Protein AF-A0A1F6A3L3-F1 (afdb_monomer_lite)

Structure (mmCIF, N/CA/C/O backbone):
data_AF-A0A1F6A3L3-F1
#
_entry.id   AF-A0A1F6A3L3-F1
#
loop_
_atom_site.group_PDB
_atom_site.id
_atom_site.type_symbol
_atom_site.label_atom_id
_atom_site.label_alt_id
_atom_site.label_comp_id
_atom_site.label_asym_id
_atom_site.label_entity_id
_atom_site.label_seq_id
_atom_site.pdbx_PDB_ins_code
_atom_site.Cartn_x
_atom_site.Cartn_y
_atom_site.Cartn_z
_atom_site.occupancy
_atom_site.B_iso_or_equiv
_atom_site.auth_seq_id
_atom_site.auth_comp_id
_atom_site.auth_asym_id
_atom_site.auth_atom_id
_atom_site.pdbx_PDB_model_num
ATOM 1 N N . MET A 1 1 ? -15.991 -22.471 6.578 1.00 34.75 1 MET A N 1
ATOM 2 C CA . MET A 1 1 ? -16.839 -21.578 7.394 1.00 34.75 1 MET A CA 1
ATOM 3 C C . MET A 1 1 ? -16.136 -20.238 7.424 1.00 34.75 1 MET A C 1
ATOM 5 O O . MET A 1 1 ? -15.139 -20.117 8.117 1.00 34.75 1 MET A O 1
ATOM 9 N N . ASN A 1 2 ? -16.568 -19.295 6.588 1.00 40.12 2 ASN A N 1
ATOM 10 C CA . ASN A 1 2 ? -15.984 -17.956 6.571 1.00 40.12 2 ASN A CA 1
ATOM 11 C C . ASN A 1 2 ? -16.610 -17.189 7.733 1.00 40.12 2 ASN A C 1
ATOM 13 O O . ASN A 1 2 ? -17.806 -16.910 7.703 1.00 40.12 2 ASN A O 1
ATOM 17 N N . SER A 1 3 ? -15.827 -16.947 8.781 1.00 45.00 3 SER A N 1
ATOM 18 C CA . SER A 1 3 ? -16.218 -16.078 9.887 1.00 45.00 3 SER A CA 1
ATOM 19 C C . SER A 1 3 ? -16.554 -14.695 9.335 1.00 45.00 3 SER A C 1
ATOM 21 O O . SER A 1 3 ? -15.746 -14.109 8.613 1.00 45.00 3 SER A O 1
ATOM 23 N N . GLU A 1 4 ? -17.746 -14.193 9.652 1.00 44.88 4 GLU A N 1
ATOM 24 C CA . GLU A 1 4 ? -18.140 -12.824 9.328 1.00 44.88 4 GLU A CA 1
ATOM 25 C C . GLU A 1 4 ? -17.115 -11.825 9.896 1.00 44.88 4 GLU A C 1
ATOM 27 O O . GLU A 1 4 ? -16.622 -12.026 11.012 1.00 44.88 4 GLU A O 1
ATOM 32 N N . PRO A 1 5 ? -16.769 -10.751 9.162 1.00 48.03 5 PRO A N 1
ATOM 33 C CA . PRO A 1 5 ? -15.871 -9.740 9.690 1.00 48.03 5 PRO A CA 1
ATOM 34 C C . PRO A 1 5 ? -16.518 -9.069 10.907 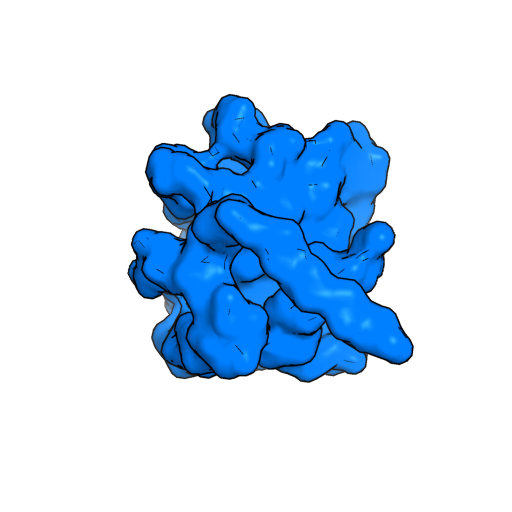1.00 48.03 5 PRO A C 1
ATOM 36 O O . PRO A 1 5 ? -17.643 -8.576 10.832 1.00 48.03 5 PRO A O 1
ATOM 39 N N . SER A 1 6 ? -15.793 -9.058 12.031 1.00 48.22 6 SER A N 1
ATOM 40 C CA . SER A 1 6 ? -16.199 -8.400 13.276 1.00 48.22 6 SER A CA 1
ATOM 41 C C . SER A 1 6 ? -16.677 -6.972 13.011 1.00 48.22 6 SER A C 1
ATOM 43 O O . SER A 1 6 ? -16.038 -6.250 12.247 1.00 48.22 6 SER A O 1
ATOM 45 N N . SER A 1 7 ? -17.749 -6.577 13.694 1.00 43.97 7 SER A N 1
ATOM 46 C CA . SER A 1 7 ? -18.585 -5.372 13.564 1.00 43.97 7 SER A CA 1
ATOM 47 C C . SER A 1 7 ? -17.908 -3.996 13.754 1.00 43.97 7 SER A C 1
ATOM 49 O O . SER A 1 7 ? -18.525 -3.068 14.276 1.00 43.97 7 SER A O 1
ATOM 51 N N . GLY A 1 8 ? -16.647 -3.833 13.360 1.00 57.84 8 GLY A N 1
ATOM 52 C CA . GLY A 1 8 ? -15.963 -2.549 13.242 1.00 57.84 8 GLY A CA 1
ATOM 53 C C . GLY A 1 8 ? -15.828 -2.165 11.771 1.00 57.84 8 GLY A C 1
ATOM 54 O O . GLY A 1 8 ? -15.545 -3.017 10.933 1.00 57.84 8 GLY A O 1
ATOM 55 N N . VAL A 1 9 ? -16.014 -0.885 11.453 1.00 63.53 9 VAL A N 1
ATOM 56 C CA . VAL A 1 9 ? -15.760 -0.346 10.111 1.00 63.53 9 VAL A CA 1
ATOM 57 C C . VAL A 1 9 ? -14.331 -0.705 9.680 1.00 63.53 9 VAL A C 1
ATOM 59 O O . VAL A 1 9 ? -13.354 -0.236 10.269 1.00 63.53 9 VAL A O 1
ATOM 62 N N . ASN A 1 10 ? -14.201 -1.557 8.660 1.00 85.94 10 ASN A N 1
ATOM 63 C CA . ASN A 1 10 ? -12.914 -1.977 8.101 1.00 85.94 10 ASN A CA 1
ATOM 64 C C . ASN A 1 10 ? -12.490 -1.013 6.988 1.00 85.94 10 ASN A C 1
ATOM 66 O O . ASN A 1 10 ? -12.427 -1.375 5.809 1.00 85.94 10 ASN A O 1
ATOM 70 N N . LEU A 1 11 ? -12.227 0.234 7.387 1.00 96.00 11 LEU A N 1
ATOM 71 C CA . LEU A 1 11 ? -11.821 1.302 6.483 1.00 96.00 11 LEU A CA 1
ATOM 72 C C . LEU A 1 11 ? -10.472 0.957 5.837 1.00 96.00 11 LEU A C 1
ATOM 74 O O . LEU A 1 11 ? -9.472 0.712 6.521 1.00 96.00 11 LEU A O 1
ATOM 78 N N . THR A 1 12 ? -10.461 0.904 4.513 1.00 98.06 12 THR A N 1
ATOM 79 C CA . THR A 1 12 ? -9.376 0.365 3.697 1.00 98.06 12 THR A CA 1
ATOM 80 C C . THR A 1 12 ? -8.904 1.423 2.720 1.00 98.06 12 THR A C 1
ATOM 82 O O . THR A 1 12 ? -9.658 1.881 1.863 1.00 98.06 12 THR A O 1
ATOM 85 N N . ALA A 1 13 ? -7.639 1.803 2.854 1.00 98.44 13 ALA A N 1
ATOM 86 C CA . ALA A 1 13 ? -6.972 2.675 1.911 1.00 98.44 13 ALA A CA 1
ATOM 87 C C . ALA A 1 13 ? -6.259 1.868 0.824 1.00 98.44 13 ALA A C 1
ATOM 89 O O . ALA A 1 13 ? -5.908 0.698 1.018 1.00 98.44 13 ALA A O 1
ATOM 90 N N . MET A 1 14 ? -6.018 2.505 -0.315 1.00 98.38 14 MET A N 1
ATOM 91 C CA . MET A 1 14 ? -5.382 1.869 -1.459 1.00 98.38 14 MET A CA 1
ATOM 92 C C . MET A 1 14 ? -4.411 2.785 -2.197 1.00 98.38 14 MET A C 1
ATOM 94 O O . MET A 1 14 ? -4.516 4.013 -2.147 1.00 98.38 14 MET A O 1
ATOM 98 N N . MET A 1 15 ? -3.456 2.155 -2.880 1.00 98.50 15 MET A N 1
ATOM 99 C CA . MET A 1 15 ? -2.541 2.786 -3.824 1.00 98.50 15 MET A CA 1
ATOM 100 C C . MET A 1 15 ? -2.374 1.883 -5.050 1.00 98.50 15 MET A C 1
ATOM 102 O O . MET A 1 15 ? -1.890 0.754 -4.935 1.00 98.50 15 MET A O 1
ATOM 106 N N . GLY A 1 16 ? -2.771 2.375 -6.221 1.00 96.94 16 GLY A N 1
ATOM 107 C CA . GLY A 1 16 ? -2.661 1.654 -7.488 1.00 96.94 16 GLY A CA 1
ATOM 108 C C . GLY A 1 16 ? -1.410 2.015 -8.291 1.00 96.94 16 GLY A C 1
ATOM 109 O O . GLY A 1 16 ? -1.148 3.186 -8.542 1.00 96.94 16 GLY A O 1
ATOM 110 N N . GLY A 1 17 ? -0.669 1.021 -8.776 1.00 94.81 17 GLY A N 1
ATOM 111 C CA . GLY A 1 17 ? 0.363 1.221 -9.800 1.00 94.81 17 GLY A CA 1
ATOM 112 C C . GLY A 1 17 ? -0.261 1.445 -11.182 1.00 94.81 17 GLY A C 1
ATOM 113 O O . GLY A 1 17 ? -0.307 0.509 -11.986 1.00 94.81 17 GLY A O 1
ATOM 114 N N . GLY A 1 18 ? -0.768 2.655 -11.435 1.00 95.06 18 GLY A N 1
ATOM 115 C CA . GLY A 1 18 ? -1.548 3.038 -12.619 1.00 95.06 18 GLY A CA 1
ATOM 116 C C . GLY A 1 18 ? -3.053 3.119 -12.376 1.00 95.06 18 GLY A C 1
ATOM 117 O O . GLY A 1 18 ? -3.629 2.286 -11.679 1.00 95.06 18 GLY A O 1
ATOM 118 N N . ALA A 1 19 ? -3.703 4.093 -13.022 1.00 94.69 19 ALA A N 1
ATOM 119 C CA . ALA A 1 19 ? -5.131 4.382 -12.862 1.00 94.69 19 ALA A CA 1
ATOM 120 C C . ALA A 1 19 ? -6.051 3.168 -13.096 1.00 94.69 19 ALA A C 1
ATOM 122 O O . ALA A 1 19 ? -6.980 2.936 -12.331 1.00 94.69 19 ALA A O 1
ATOM 123 N N . GLY A 1 20 ? -5.773 2.344 -14.113 1.00 95.75 20 GLY A N 1
ATOM 124 C CA . GLY A 1 20 ? -6.567 1.136 -14.367 1.00 95.75 20 GLY A CA 1
ATOM 125 C C . GLY A 1 20 ? -6.473 0.121 -13.224 1.00 95.75 20 GLY A C 1
ATOM 126 O O . GLY A 1 20 ? -7.487 -0.392 -12.764 1.00 95.75 20 GLY A O 1
ATOM 127 N N . ALA A 1 21 ? -5.262 -0.124 -12.712 1.00 95.56 21 ALA A N 1
ATOM 128 C CA . ALA A 1 21 ? -5.066 -0.992 -11.553 1.00 95.56 21 ALA A CA 1
ATOM 129 C C . ALA A 1 21 ? -5.736 -0.413 -10.301 1.00 95.56 21 ALA A C 1
ATOM 131 O O . ALA A 1 21 ? -6.340 -1.156 -9.534 1.00 95.56 21 ALA A O 1
ATOM 132 N N . ALA A 1 22 ? -5.667 0.908 -10.126 1.00 97.38 22 ALA A N 1
ATOM 133 C CA . ALA A 1 22 ? -6.313 1.597 -9.023 1.00 97.38 22 ALA A CA 1
ATOM 134 C C . ALA A 1 22 ? -7.836 1.375 -9.025 1.00 97.38 22 ALA A C 1
ATOM 136 O O . ALA A 1 22 ? -8.391 0.959 -8.012 1.00 97.38 22 ALA A O 1
ATOM 137 N N . LEU A 1 23 ? -8.498 1.557 -10.172 1.00 97.94 23 LEU A N 1
ATOM 138 C CA . LEU A 1 23 ? -9.940 1.317 -10.296 1.00 97.94 23 LEU A CA 1
ATOM 139 C C . LEU A 1 23 ? -10.322 -0.124 -9.929 1.00 97.94 23 LEU A C 1
ATOM 141 O O . LEU A 1 23 ? -11.191 -0.324 -9.087 1.00 97.94 23 LEU A O 1
ATOM 145 N N . PHE A 1 24 ? -9.612 -1.123 -10.457 1.00 97.75 24 PHE A N 1
ATOM 146 C CA . PHE A 1 24 ? -9.890 -2.525 -10.124 1.00 97.75 24 PHE A CA 1
ATOM 147 C C . PHE A 1 24 ? -9.647 -2.868 -8.648 1.00 97.75 24 PHE A C 1
ATOM 149 O O . PHE A 1 24 ? -10.303 -3.755 -8.107 1.00 97.75 24 PHE A O 1
ATOM 156 N N . LEU A 1 25 ? -8.708 -2.195 -7.978 1.00 98.06 25 LEU A N 1
ATOM 157 C CA . LEU A 1 25 ? -8.524 -2.354 -6.534 1.00 98.06 25 LEU A CA 1
ATOM 158 C C . LEU A 1 25 ? -9.683 -1.737 -5.750 1.00 98.06 25 LEU A C 1
ATOM 160 O O . LEU A 1 25 ? -10.113 -2.339 -4.769 1.00 98.06 25 LEU A O 1
ATOM 164 N N . CYS A 1 26 ? -10.200 -0.579 -6.170 1.00 98.12 26 CYS A N 1
ATOM 165 C CA . CYS A 1 26 ? -11.402 0.006 -5.575 1.00 98.12 26 CYS A CA 1
ATOM 166 C C . CYS A 1 26 ? -12.595 -0.948 -5.696 1.00 98.12 26 CYS A C 1
ATOM 168 O O . CYS A 1 26 ? -13.237 -1.228 -4.683 1.00 98.12 26 CYS A O 1
ATOM 170 N N . ASP A 1 27 ? -12.826 -1.508 -6.886 1.00 98.12 27 ASP A N 1
ATOM 171 C CA . ASP A 1 27 ? -13.879 -2.505 -7.111 1.00 98.12 27 ASP A CA 1
ATOM 172 C C . ASP A 1 27 ? -13.678 -3.722 -6.202 1.00 98.12 27 ASP A C 1
ATOM 174 O O . ASP A 1 27 ? -14.581 -4.100 -5.458 1.00 98.12 27 ASP A O 1
ATOM 178 N N . ALA A 1 28 ? -12.463 -4.277 -6.156 1.00 97.62 28 ALA A N 1
ATOM 179 C CA . ALA A 1 28 ? -12.158 -5.437 -5.324 1.00 97.62 28 ALA A CA 1
ATOM 180 C C . ALA A 1 28 ? -12.353 -5.168 -3.821 1.00 97.62 28 ALA A C 1
ATOM 182 O O . ALA A 1 28 ? -12.819 -6.046 -3.095 1.00 97.62 28 ALA A O 1
ATOM 183 N N . ILE A 1 29 ? -12.018 -3.974 -3.325 1.00 97.38 29 ILE A N 1
ATOM 184 C CA . ILE A 1 29 ? -12.258 -3.579 -1.927 1.00 97.38 29 ILE A CA 1
ATOM 185 C C . ILE A 1 29 ? -13.762 -3.599 -1.627 1.00 97.38 29 ILE A C 1
ATOM 187 O O . ILE A 1 29 ? -14.184 -4.224 -0.650 1.00 97.38 29 ILE A O 1
ATOM 191 N N . VAL A 1 30 ? -14.571 -2.990 -2.496 1.00 96.12 30 VAL A N 1
ATOM 192 C CA . VAL A 1 30 ? -16.033 -2.937 -2.343 1.00 96.12 30 VAL A CA 1
ATOM 193 C C . VAL A 1 30 ? -16.660 -4.331 -2.454 1.00 96.12 30 VAL A C 1
ATOM 195 O O . VAL A 1 30 ? -17.488 -4.702 -1.620 1.00 96.12 30 VAL A O 1
ATOM 198 N N . GLU A 1 31 ? -16.231 -5.149 -3.417 1.00 96.25 31 GLU A N 1
ATOM 199 C CA . GLU A 1 31 ? -16.695 -6.533 -3.605 1.00 96.25 31 GLU A CA 1
ATOM 200 C C . GLU A 1 31 ? -16.418 -7.421 -2.384 1.00 96.25 31 GLU A C 1
ATOM 202 O O . GLU A 1 31 ? -17.198 -8.325 -2.073 1.00 96.25 31 GLU A O 1
ATOM 207 N N . ASN A 1 32 ? -15.339 -7.142 -1.648 1.00 94.50 32 ASN A N 1
ATOM 208 C CA . ASN A 1 32 ? -15.003 -7.826 -0.398 1.00 94.50 32 ASN A CA 1
ATOM 209 C C . ASN A 1 32 ? -15.669 -7.190 0.838 1.00 94.50 32 ASN A C 1
ATOM 211 O O . ASN A 1 32 ? -15.322 -7.536 1.965 1.00 94.50 32 ASN A O 1
ATOM 215 N N . ARG A 1 33 ? -16.662 -6.306 0.656 1.00 93.88 33 ARG A N 1
ATOM 216 C CA . ARG A 1 33 ? -17.428 -5.649 1.736 1.00 93.88 33 ARG A CA 1
ATOM 217 C C . ARG A 1 33 ? -16.555 -4.829 2.694 1.00 93.88 33 ARG A C 1
ATOM 219 O O . ARG A 1 33 ? -16.858 -4.723 3.884 1.00 93.88 33 ARG A O 1
ATOM 226 N N . LEU A 1 34 ? -15.465 -4.265 2.182 1.00 94.50 34 LEU A N 1
ATOM 227 C CA . LEU A 1 34 ? -14.625 -3.306 2.893 1.00 94.50 34 LEU A CA 1
ATOM 228 C C . LEU A 1 34 ? -15.046 -1.880 2.518 1.00 94.50 34 LEU A C 1
ATOM 230 O O . LEU A 1 34 ? -15.549 -1.637 1.422 1.00 94.50 34 LEU A O 1
ATOM 234 N N . GLU A 1 35 ? -14.826 -0.927 3.421 1.00 96.38 35 GLU A N 1
ATOM 235 C CA . GLU A 1 35 ? -15.118 0.484 3.151 1.00 96.38 35 GLU A CA 1
ATOM 236 C C . GLU A 1 35 ? -13.898 1.152 2.513 1.00 96.38 35 GLU A C 1
ATOM 238 O O . GLU A 1 35 ? -12.793 1.063 3.050 1.00 96.38 35 GLU A O 1
ATOM 243 N N . LEU A 1 36 ? -14.078 1.806 1.365 1.00 97.56 36 LEU A N 1
ATOM 244 C CA . LEU A 1 36 ? -12.996 2.465 0.636 1.00 97.56 36 LEU A CA 1
ATOM 245 C C . LEU A 1 36 ? -12.703 3.851 1.230 1.00 97.56 36 LEU A C 1
ATOM 247 O O . LEU A 1 36 ? -13.576 4.712 1.263 1.00 97.56 36 LEU A O 1
ATOM 251 N N . ALA A 1 37 ? -11.459 4.082 1.648 1.00 98.00 37 ALA A N 1
ATOM 252 C CA . ALA A 1 37 ? -11.037 5.337 2.274 1.00 98.00 37 ALA A CA 1
ATOM 253 C C . ALA A 1 37 ? -10.578 6.406 1.271 1.00 98.00 37 ALA A C 1
ATOM 255 O O . ALA A 1 37 ? -10.620 7.599 1.568 1.00 98.00 37 ALA A O 1
ATOM 256 N N . ASN A 1 38 ? -10.070 5.985 0.110 1.00 98.25 38 ASN A N 1
ATOM 257 C CA . ASN A 1 38 ? -9.489 6.869 -0.894 1.00 98.25 38 ASN A CA 1
ATOM 258 C C . ASN A 1 38 ? -9.440 6.216 -2.282 1.00 98.25 38 ASN A C 1
ATOM 260 O O . ASN A 1 38 ? -9.580 5.006 -2.429 1.00 98.25 38 ASN A O 1
ATOM 264 N N . TYR A 1 39 ? -9.133 7.042 -3.280 1.00 98.19 39 TYR A N 1
ATOM 265 C CA . TYR A 1 39 ? -8.580 6.623 -4.562 1.00 98.19 39 TYR A CA 1
ATOM 266 C C . TYR A 1 39 ? -7.213 7.296 -4.714 1.00 98.19 39 TYR A C 1
ATOM 268 O O . TYR A 1 39 ? -7.127 8.524 -4.670 1.00 98.19 39 TYR A O 1
ATOM 276 N N . ALA A 1 40 ? -6.143 6.515 -4.846 1.00 97.69 40 ALA A N 1
ATOM 277 C CA . ALA A 1 40 ? -4.806 7.033 -5.115 1.00 97.69 40 ALA A CA 1
ATOM 278 C C . ALA A 1 40 ? -4.052 6.107 -6.064 1.00 97.69 40 ALA A C 1
ATOM 280 O O . ALA A 1 40 ? -4.130 4.882 -5.964 1.00 97.69 40 ALA A O 1
ATOM 281 N N . GLU A 1 41 ? -3.280 6.697 -6.967 1.00 97.00 41 GLU A N 1
ATOM 282 C CA . GLU A 1 41 ? -2.437 5.961 -7.896 1.00 97.00 41 GLU A CA 1
ATOM 283 C C . GLU A 1 41 ? -1.070 6.624 -8.039 1.00 97.00 41 GLU A C 1
ATOM 285 O O . GLU A 1 41 ? -0.891 7.797 -7.712 1.00 97.00 41 GLU A O 1
ATOM 290 N N . PHE A 1 42 ? -0.099 5.842 -8.488 1.00 95.94 42 PHE A N 1
ATOM 291 C CA . PHE A 1 42 ? 1.216 6.313 -8.884 1.00 95.94 42 PHE A CA 1
ATOM 292 C C . PHE A 1 42 ? 1.641 5.569 -10.152 1.00 95.94 42 PHE A C 1
ATOM 294 O O . PHE A 1 42 ? 1.642 4.336 -10.212 1.00 95.94 42 PHE A O 1
ATOM 301 N N . SER A 1 43 ? 2.001 6.313 -11.194 1.00 94.19 43 SER A N 1
ATOM 302 C CA . SER A 1 43 ? 2.393 5.756 -12.489 1.00 94.19 43 SER A CA 1
ATOM 303 C C . SER A 1 43 ? 3.307 6.702 -13.265 1.00 94.19 43 SER A C 1
ATOM 305 O O . SER A 1 43 ? 3.656 7.775 -12.782 1.00 94.19 43 SER A O 1
ATOM 307 N N . GLY A 1 44 ? 3.780 6.272 -14.441 1.00 94.31 44 GLY A N 1
ATOM 308 C CA . GLY A 1 44 ? 4.674 7.091 -15.268 1.00 94.31 44 GLY A CA 1
ATOM 309 C C . GLY A 1 44 ? 6.133 7.096 -14.808 1.00 94.31 44 GLY A C 1
ATOM 310 O O . GLY A 1 44 ? 6.844 8.052 -15.085 1.00 94.31 44 GLY A O 1
ATOM 311 N N . ASN A 1 45 ? 6.588 6.031 -14.136 1.00 95.38 45 ASN A N 1
ATOM 312 C CA . ASN A 1 45 ? 7.918 5.968 -13.523 1.00 95.38 45 ASN A CA 1
ATOM 313 C C . ASN A 1 45 ? 8.186 7.140 -12.555 1.00 95.38 45 ASN A C 1
ATOM 315 O O . ASN A 1 45 ? 9.123 7.912 -12.772 1.00 95.38 45 ASN A O 1
ATOM 319 N N . PRO A 1 46 ? 7.353 7.304 -11.508 1.00 96.06 46 PRO A N 1
ATOM 320 C CA . PRO A 1 46 ? 7.550 8.380 -10.553 1.00 96.06 46 PRO A CA 1
ATOM 321 C C . PRO A 1 46 ? 8.855 8.151 -9.779 1.00 96.06 46 PRO A C 1
ATOM 323 O O . PRO A 1 46 ? 9.227 6.996 -9.537 1.00 96.06 46 PRO A O 1
ATOM 326 N N . PRO A 1 47 ? 9.533 9.224 -9.346 1.00 97.00 47 PRO A N 1
ATOM 327 C CA . PRO A 1 47 ? 10.676 9.084 -8.462 1.00 97.00 47 PRO A CA 1
ATOM 328 C C . PRO A 1 47 ? 10.249 8.461 -7.125 1.00 97.00 47 PRO A C 1
ATOM 330 O O . PRO A 1 47 ? 9.120 8.631 -6.656 1.00 97.00 47 PRO A O 1
ATOM 333 N N . ASP A 1 48 ? 11.176 7.749 -6.501 1.00 96.06 48 ASP A N 1
ATOM 334 C CA . ASP A 1 48 ? 11.016 7.071 -5.212 1.00 96.06 48 ASP A CA 1
ATOM 335 C C . ASP A 1 48 ? 10.504 7.993 -4.095 1.00 96.06 48 ASP A C 1
ATOM 337 O O . ASP A 1 48 ? 9.575 7.616 -3.376 1.00 96.06 48 ASP A O 1
ATOM 341 N N . PHE A 1 49 ? 11.013 9.225 -3.991 1.00 97.50 49 PHE A N 1
ATOM 342 C CA . PHE A 1 49 ? 10.551 10.190 -2.984 1.00 97.50 49 PHE A CA 1
ATOM 343 C C . PHE A 1 49 ? 9.064 10.550 -3.136 1.00 97.50 49 PHE A C 1
ATOM 345 O O . PHE A 1 49 ? 8.385 10.799 -2.140 1.00 97.50 49 PHE A O 1
ATOM 352 N N . ALA A 1 50 ? 8.536 10.564 -4.365 1.00 98.38 50 ALA A N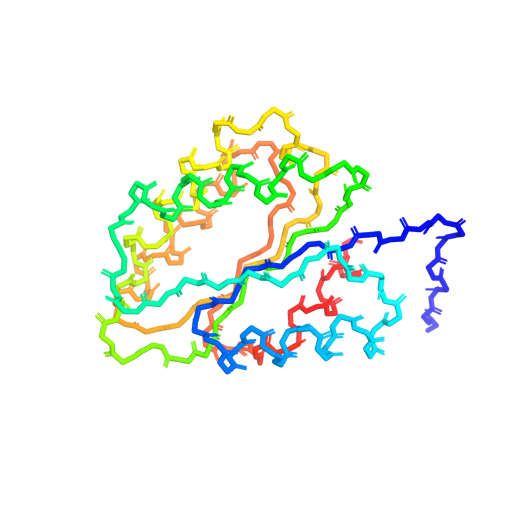 1
ATOM 353 C CA . ALA A 1 50 ? 7.124 10.855 -4.604 1.00 98.38 50 ALA A CA 1
ATOM 354 C C . ALA A 1 50 ? 6.244 9.684 -4.147 1.00 98.38 50 ALA A C 1
ATOM 356 O O . ALA A 1 50 ? 5.196 9.895 -3.537 1.00 98.38 50 ALA A O 1
ATOM 357 N N . VAL A 1 51 ? 6.700 8.446 -4.372 1.00 98.56 51 VAL A N 1
ATOM 358 C CA . VAL A 1 51 ? 6.036 7.239 -3.854 1.00 98.56 51 VAL A CA 1
ATOM 359 C C . VAL A 1 51 ? 6.088 7.204 -2.323 1.00 98.56 51 VAL A C 1
ATOM 361 O O . VAL A 1 51 ? 5.096 6.835 -1.689 1.00 98.56 51 VAL A O 1
ATOM 364 N N . ALA A 1 52 ? 7.199 7.632 -1.719 1.00 98.81 52 ALA A N 1
ATOM 365 C CA . ALA A 1 52 ? 7.341 7.727 -0.268 1.00 98.81 52 ALA A CA 1
ATOM 366 C C . ALA A 1 52 ? 6.369 8.735 0.350 1.00 98.81 52 ALA A C 1
ATOM 368 O O . ALA A 1 52 ? 5.654 8.394 1.296 1.00 98.81 52 ALA A O 1
ATOM 369 N N . GLU A 1 53 ? 6.283 9.946 -0.207 1.00 98.69 53 GLU A N 1
ATOM 370 C CA . GLU A 1 53 ? 5.351 10.958 0.294 1.00 98.69 53 GLU A CA 1
ATOM 371 C C . GLU A 1 53 ? 3.896 10.513 0.109 1.00 98.69 53 GLU A C 1
ATOM 373 O O . GLU A 1 53 ? 3.111 10.608 1.051 1.00 98.69 53 GLU A O 1
ATOM 378 N N . LEU A 1 54 ? 3.542 9.926 -1.041 1.00 98.69 54 LEU A N 1
ATOM 379 C CA . LEU A 1 54 ? 2.203 9.369 -1.246 1.00 98.69 54 LEU A CA 1
ATOM 380 C C . LEU A 1 54 ? 1.873 8.287 -0.208 1.00 98.69 54 LEU A C 1
ATOM 382 O O . LEU A 1 54 ? 0.815 8.338 0.418 1.00 98.69 54 LEU A O 1
ATOM 386 N N . THR A 1 55 ? 2.786 7.340 0.017 1.00 98.81 55 THR A N 1
ATOM 387 C CA . THR A 1 55 ? 2.605 6.265 1.007 1.00 98.81 55 THR A CA 1
ATOM 388 C C . THR A 1 55 ? 2.375 6.839 2.404 1.00 98.81 55 THR A C 1
ATOM 390 O O . THR A 1 55 ? 1.455 6.424 3.110 1.00 98.81 55 THR A O 1
ATOM 393 N N . LYS A 1 56 ? 3.166 7.840 2.798 1.00 98.69 56 LYS A N 1
ATOM 394 C CA . LYS A 1 56 ? 3.031 8.519 4.090 1.00 98.69 56 LYS A CA 1
ATOM 395 C C . LYS A 1 56 ? 1.674 9.217 4.236 1.00 98.69 56 LYS A C 1
ATOM 397 O O . LYS A 1 56 ? 1.047 9.072 5.286 1.00 98.69 56 LYS A O 1
ATOM 402 N N . GLN A 1 57 ? 1.213 9.931 3.205 1.00 98.69 57 GLN A N 1
ATOM 403 C CA . GLN A 1 57 ? -0.090 10.611 3.199 1.00 98.69 57 GLN A CA 1
ATOM 404 C C . GLN A 1 57 ? -1.250 9.615 3.298 1.00 98.69 57 GLN A C 1
ATOM 406 O O . GLN A 1 57 ? -2.158 9.801 4.106 1.00 98.69 57 GLN A O 1
ATOM 411 N N . VAL A 1 58 ? -1.192 8.514 2.545 1.00 98.69 58 VAL A N 1
ATOM 412 C CA . VAL A 1 58 ? -2.218 7.462 2.589 1.00 98.69 58 VAL A CA 1
ATOM 413 C C . VAL A 1 58 ? -2.263 6.793 3.965 1.00 98.69 58 VAL A C 1
ATOM 415 O O . VAL A 1 58 ? -3.341 6.613 4.526 1.00 98.69 58 VAL A O 1
ATOM 418 N N . CYS A 1 59 ? -1.113 6.495 4.574 1.00 98.50 59 CYS A N 1
ATOM 419 C CA . CYS A 1 59 ? -1.074 5.952 5.933 1.00 98.50 59 CYS A CA 1
ATOM 420 C C . CYS A 1 59 ? -1.647 6.915 6.992 1.00 98.50 59 CYS A C 1
ATOM 422 O O . CYS A 1 59 ? -2.076 6.467 8.058 1.00 98.50 59 CYS A O 1
ATOM 424 N N . ALA A 1 60 ? -1.639 8.226 6.735 1.00 98.00 60 ALA A N 1
ATOM 425 C CA . ALA A 1 60 ? -2.149 9.244 7.651 1.00 98.00 60 ALA A CA 1
ATOM 426 C C . ALA A 1 60 ? -3.678 9.416 7.600 1.00 98.00 60 ALA A C 1
ATOM 428 O O . ALA A 1 60 ? -4.220 10.142 8.438 1.00 98.00 60 ALA A O 1
ATOM 429 N N . ILE A 1 61 ? -4.381 8.752 6.670 1.00 98.06 61 ILE A N 1
ATOM 430 C CA . ILE A 1 61 ? -5.844 8.823 6.579 1.00 98.06 61 ILE A CA 1
ATOM 431 C C . ILE A 1 61 ? -6.458 8.357 7.917 1.00 98.06 61 ILE A C 1
ATOM 433 O O . ILE A 1 61 ? -6.190 7.240 8.370 1.00 98.06 61 ILE A O 1
ATOM 437 N N . PRO A 1 62 ? -7.278 9.186 8.588 1.00 96.06 62 PRO A N 1
ATOM 438 C CA . PRO A 1 62 ? -7.826 8.837 9.892 1.00 96.06 62 PRO A CA 1
ATOM 439 C C . PRO A 1 62 ? -8.685 7.570 9.853 1.00 96.06 62 PRO A C 1
ATOM 441 O O . PRO A 1 62 ? -9.554 7.411 9.004 1.00 96.06 62 PRO A O 1
ATOM 444 N N . GLY A 1 63 ? -8.469 6.676 10.819 1.00 94.62 63 GLY A N 1
ATOM 445 C CA . GLY A 1 63 ? -9.334 5.514 11.044 1.00 94.62 63 GLY A CA 1
ATOM 446 C C . GLY A 1 63 ? -9.062 4.295 10.161 1.00 94.62 63 GLY A C 1
ATOM 447 O O . GLY A 1 63 ? -9.621 3.236 10.456 1.00 94.62 63 GLY A O 1
ATOM 448 N N . ILE A 1 64 ? -8.183 4.390 9.154 1.00 97.31 64 ILE A N 1
ATOM 449 C CA . ILE A 1 64 ? -7.883 3.248 8.282 1.00 97.31 64 ILE A CA 1
ATOM 450 C C . ILE A 1 64 ? -7.296 2.078 9.080 1.00 97.31 64 ILE A C 1
ATOM 452 O O . ILE A 1 64 ? -6.530 2.248 10.035 1.00 97.31 64 ILE A O 1
ATOM 456 N N . LYS A 1 65 ? -7.687 0.869 8.687 1.00 96.69 65 LYS A N 1
ATOM 457 C CA . LYS A 1 65 ? -7.211 -0.402 9.246 1.00 96.69 65 LYS A CA 1
ATOM 458 C C . LYS A 1 65 ? -6.366 -1.178 8.256 1.00 96.69 65 LYS A C 1
ATOM 460 O O . LYS A 1 65 ? -5.477 -1.916 8.670 1.00 96.69 65 LYS A O 1
ATOM 465 N N . ASN A 1 66 ? -6.628 -0.992 6.967 1.00 98.00 66 ASN A N 1
ATOM 466 C CA . ASN A 1 66 ? -5.999 -1.752 5.902 1.00 98.00 66 ASN A CA 1
ATOM 467 C C . ASN A 1 66 ? -5.376 -0.807 4.872 1.00 98.00 66 ASN A C 1
ATOM 469 O O . ASN A 1 66 ? -5.935 0.252 4.583 1.00 98.00 66 ASN A O 1
ATOM 473 N N . LEU A 1 67 ? -4.246 -1.223 4.307 1.00 98.44 67 LEU A N 1
ATOM 474 C CA . LEU A 1 67 ? -3.602 -0.582 3.168 1.00 98.44 67 LEU A CA 1
ATOM 475 C C . LEU A 1 67 ? -3.332 -1.632 2.088 1.00 98.44 67 LEU A C 1
ATOM 477 O O . LEU A 1 67 ? -2.587 -2.588 2.312 1.00 98.44 67 LEU A O 1
ATOM 481 N N . VAL A 1 68 ? -3.935 -1.439 0.919 1.00 98.50 68 VAL A N 1
ATOM 482 C CA . VAL A 1 68 ? -3.758 -2.294 -0.258 1.00 98.50 68 VAL A CA 1
ATOM 483 C C . VAL A 1 68 ? -2.908 -1.558 -1.288 1.00 98.50 68 VAL A C 1
ATOM 485 O O . VAL A 1 68 ? -3.349 -0.570 -1.871 1.00 98.50 68 VAL A O 1
ATOM 488 N N . ILE A 1 69 ? -1.695 -2.041 -1.543 1.00 98.44 69 ILE A N 1
ATOM 489 C CA . ILE A 1 69 ? -0.821 -1.500 -2.590 1.00 98.44 69 ILE A CA 1
ATOM 490 C C . ILE A 1 69 ? -0.758 -2.524 -3.714 1.00 98.44 69 ILE A C 1
ATOM 492 O O . ILE A 1 69 ? -0.140 -3.575 -3.565 1.00 98.44 69 ILE A O 1
ATOM 496 N N . GLY A 1 70 ? -1.407 -2.250 -4.838 1.00 96.94 70 GLY A N 1
ATOM 497 C CA . GLY A 1 70 ? -1.503 -3.210 -5.934 1.00 96.94 70 GLY A CA 1
ATOM 498 C C . GLY A 1 70 ? -1.207 -2.576 -7.282 1.00 96.94 70 GLY A C 1
ATOM 499 O O . GLY A 1 70 ? -1.452 -1.396 -7.507 1.00 96.94 70 GLY A O 1
ATOM 500 N N . SER A 1 71 ? -0.698 -3.362 -8.219 1.00 94.12 71 SER A N 1
ATOM 501 C CA . SER A 1 71 ? -0.507 -2.921 -9.598 1.00 94.12 71 SER A CA 1
ATOM 502 C C . SER A 1 71 ? -0.864 -4.029 -10.574 1.00 94.12 71 SER A C 1
ATOM 504 O O . SER A 1 71 ? -0.796 -5.210 -10.228 1.00 94.12 71 SER A O 1
ATOM 506 N N . GLY A 1 72 ? -1.127 -3.655 -11.829 1.00 92.94 72 GLY A N 1
ATOM 507 C CA . GLY A 1 72 ? -0.980 -4.570 -12.960 1.00 92.94 72 GLY A CA 1
ATOM 508 C C . GLY A 1 72 ? 0.490 -4.972 -13.156 1.00 92.94 72 GLY A C 1
ATOM 509 O O . GLY A 1 72 ? 1.337 -4.764 -12.281 1.00 92.94 72 GLY A O 1
ATOM 510 N N . ILE A 1 73 ? 0.819 -5.545 -14.311 1.00 94.38 73 ILE A N 1
ATOM 511 C CA . ILE A 1 73 ? 2.221 -5.760 -14.693 1.00 94.38 73 ILE A CA 1
ATOM 512 C C . ILE A 1 73 ? 2.729 -4.466 -15.330 1.00 94.38 73 ILE A C 1
ATOM 514 O O . ILE A 1 73 ? 2.209 -4.045 -16.361 1.00 94.38 73 ILE A O 1
ATOM 518 N N . ALA A 1 74 ? 3.700 -3.802 -14.701 1.00 94.69 74 ALA A N 1
ATOM 519 C CA . ALA A 1 74 ? 4.237 -2.560 -15.247 1.00 94.69 74 ALA A CA 1
ATOM 520 C C . ALA A 1 74 ? 5.117 -2.829 -16.473 1.00 94.69 74 ALA A C 1
ATOM 522 O O . ALA A 1 74 ? 5.906 -3.770 -16.475 1.00 94.69 74 ALA A O 1
ATOM 523 N N . ASN A 1 75 ? 5.048 -1.940 -17.466 1.00 94.62 75 ASN A N 1
ATOM 524 C CA . ASN A 1 75 ? 5.868 -2.038 -18.678 1.00 94.62 75 ASN A CA 1
ATOM 525 C C . ASN A 1 75 ? 7.282 -1.467 -18.485 1.00 94.62 75 ASN A C 1
ATOM 527 O O . ASN A 1 75 ? 8.258 -2.063 -18.921 1.00 94.62 75 ASN A O 1
ATOM 531 N N . PHE A 1 76 ? 7.393 -0.303 -17.835 1.00 93.44 76 PHE A N 1
ATOM 532 C CA . PHE A 1 76 ? 8.650 0.458 -17.746 1.00 93.44 76 PHE A CA 1
ATOM 533 C C . PHE A 1 76 ? 8.943 1.028 -16.352 1.00 93.44 76 PHE A C 1
ATOM 535 O O . PHE A 1 76 ? 10.051 1.483 -16.097 1.00 93.44 76 PHE A O 1
ATOM 542 N N . THR A 1 77 ? 7.973 1.027 -15.432 1.00 94.19 77 THR A N 1
ATOM 543 C CA . THR A 1 77 ? 8.218 1.489 -14.057 1.00 94.19 77 THR A CA 1
ATOM 544 C C . THR A 1 77 ? 8.969 0.397 -13.280 1.00 94.19 77 THR A C 1
ATOM 546 O O . THR A 1 77 ? 8.443 -0.719 -13.180 1.00 94.19 77 THR A O 1
ATOM 549 N N . PRO A 1 78 ? 10.140 0.679 -12.685 1.00 95.00 78 PRO A N 1
ATOM 550 C CA . PRO A 1 78 ? 10.926 -0.294 -11.937 1.00 95.00 78 PRO A CA 1
ATOM 551 C C . PRO A 1 78 ? 10.271 -0.622 -10.591 1.00 95.00 78 PRO A C 1
ATOM 553 O O . PRO A 1 78 ? 9.875 0.267 -9.834 1.00 95.00 78 PRO A O 1
ATOM 556 N N . VAL A 1 79 ? 10.134 -1.914 -10.299 1.00 96.69 79 VAL A N 1
ATOM 557 C CA . VAL A 1 79 ? 9.545 -2.427 -9.053 1.00 96.69 79 VAL A CA 1
ATOM 558 C C . VAL A 1 79 ? 10.423 -2.032 -7.875 1.00 96.69 79 VAL A C 1
ATOM 560 O O . VAL A 1 79 ? 9.903 -1.523 -6.888 1.00 96.69 79 VAL A O 1
ATOM 563 N N . LEU A 1 80 ? 11.742 -2.189 -8.016 1.00 96.31 80 LEU A N 1
ATOM 564 C CA . LEU A 1 80 ? 12.723 -1.865 -6.984 1.00 96.31 80 LEU A CA 1
ATOM 565 C C . LEU A 1 80 ? 12.566 -0.430 -6.455 1.00 96.31 80 LEU A C 1
ATOM 567 O O . LEU A 1 80 ? 12.377 -0.241 -5.257 1.00 96.31 80 LEU A O 1
ATOM 571 N N . GLY A 1 81 ? 12.538 0.571 -7.343 1.00 95.50 81 GLY A N 1
ATOM 572 C CA . GLY A 1 81 ? 12.378 1.976 -6.9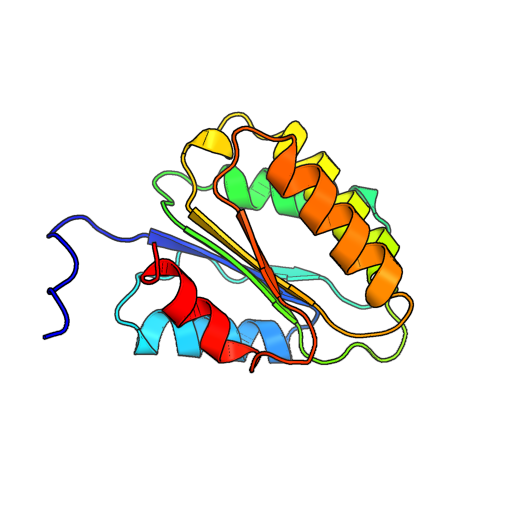46 1.00 95.50 81 GLY A CA 1
ATOM 573 C C . GLY A 1 81 ? 11.029 2.273 -6.280 1.00 95.50 81 GLY A C 1
ATOM 574 O O . GLY A 1 81 ? 10.961 3.034 -5.318 1.00 95.50 81 GLY A O 1
ATOM 575 N N . ASN A 1 82 ? 9.941 1.634 -6.729 1.00 96.44 82 ASN A N 1
ATOM 576 C CA . ASN A 1 82 ? 8.646 1.771 -6.056 1.00 96.44 82 ASN A CA 1
ATOM 577 C C . ASN A 1 82 ? 8.650 1.135 -4.665 1.00 96.44 82 ASN A C 1
ATOM 579 O O . ASN A 1 82 ? 8.121 1.737 -3.737 1.00 96.44 82 ASN A O 1
ATOM 583 N N . MET A 1 83 ? 9.233 -0.056 -4.510 1.00 98.06 83 MET A N 1
ATOM 584 C CA . MET A 1 83 ? 9.330 -0.717 -3.207 1.00 98.06 83 MET A CA 1
ATOM 585 C C . MET A 1 83 ? 10.188 0.101 -2.245 1.00 98.06 83 MET A C 1
ATOM 587 O O . MET A 1 83 ? 9.789 0.282 -1.100 1.00 98.06 83 MET A O 1
ATOM 591 N N . GLN A 1 84 ? 11.282 0.699 -2.721 1.00 98.31 84 GLN A N 1
ATOM 592 C CA . GLN A 1 84 ? 12.091 1.623 -1.929 1.00 98.31 84 GLN A CA 1
ATOM 593 C C . GLN A 1 84 ? 11.274 2.830 -1.446 1.00 98.31 84 GLN A C 1
ATOM 595 O O . GLN A 1 84 ? 11.255 3.121 -0.252 1.00 98.31 84 GLN A O 1
ATOM 600 N N . GLY A 1 85 ? 10.526 3.478 -2.344 1.00 98.62 85 GLY A N 1
ATOM 601 C CA . GLY A 1 85 ? 9.638 4.581 -1.976 1.00 98.62 85 GLY A CA 1
ATOM 602 C C . GLY A 1 85 ? 8.574 4.170 -0.953 1.00 98.62 85 GLY A C 1
ATOM 603 O O . GLY A 1 85 ? 8.403 4.840 0.063 1.00 98.62 85 GLY A O 1
ATOM 604 N N . VAL A 1 86 ? 7.902 3.033 -1.161 1.00 98.62 86 VAL A N 1
ATOM 605 C CA . VAL A 1 86 ? 6.915 2.500 -0.204 1.00 98.62 86 VAL A CA 1
ATOM 606 C C . VAL A 1 86 ? 7.552 2.258 1.165 1.00 98.62 86 VAL A C 1
ATOM 608 O O . VAL A 1 86 ? 6.999 2.692 2.173 1.00 98.62 86 VAL A O 1
ATOM 611 N N . ILE A 1 87 ? 8.724 1.622 1.222 1.00 98.75 87 ILE A N 1
ATOM 612 C CA . ILE A 1 87 ? 9.449 1.360 2.473 1.00 98.75 87 ILE A CA 1
ATOM 613 C C . ILE A 1 87 ? 9.733 2.662 3.227 1.00 98.75 87 ILE A C 1
ATOM 615 O O . ILE A 1 87 ? 9.431 2.753 4.4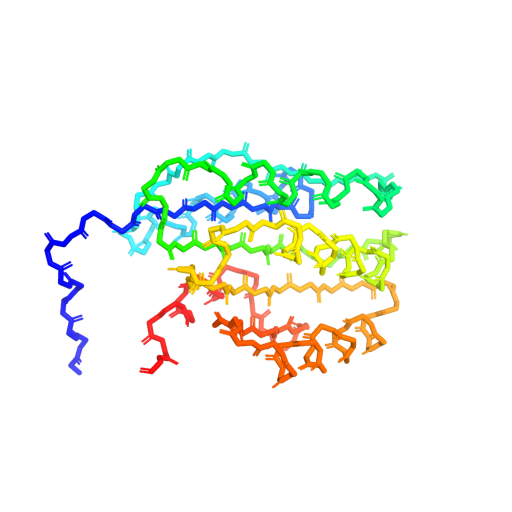19 1.00 98.75 87 ILE A O 1
ATOM 619 N N . GLU A 1 88 ? 10.267 3.681 2.554 1.00 98.75 88 GLU A N 1
ATOM 620 C CA . GLU A 1 88 ? 10.586 4.960 3.197 1.00 98.75 88 GLU A CA 1
ATOM 621 C C . GLU A 1 88 ? 9.327 5.688 3.687 1.00 98.75 88 GLU A C 1
ATOM 623 O O . GLU A 1 88 ? 9.302 6.211 4.805 1.00 98.75 88 GLU A O 1
ATOM 628 N N . GLY A 1 89 ? 8.234 5.638 2.924 1.00 98.75 89 GLY A N 1
ATOM 629 C CA . GLY A 1 89 ? 6.948 6.180 3.360 1.00 98.75 89 GLY A CA 1
ATOM 630 C C . GLY A 1 89 ? 6.347 5.442 4.562 1.00 98.75 89 GLY A C 1
ATOM 631 O O . GLY A 1 89 ? 5.787 6.077 5.460 1.00 98.75 89 GLY A O 1
ATOM 632 N N . LEU A 1 90 ? 6.496 4.114 4.627 1.00 98.69 90 LEU A N 1
ATOM 633 C CA . LEU A 1 90 ? 6.068 3.306 5.773 1.00 98.69 90 LEU A CA 1
ATOM 634 C C . LEU A 1 90 ? 6.906 3.601 7.022 1.00 98.69 90 LEU A C 1
ATOM 636 O O . LEU A 1 90 ? 6.334 3.789 8.095 1.00 98.69 90 LEU A O 1
ATOM 640 N N . LYS A 1 91 ? 8.236 3.696 6.892 1.00 98.38 91 LYS A N 1
ATOM 641 C CA . LYS A 1 91 ? 9.140 4.076 7.995 1.00 98.38 91 LYS A CA 1
ATOM 642 C C . LYS A 1 91 ? 8.814 5.465 8.546 1.00 98.38 91 LYS A C 1
ATOM 644 O O . LYS A 1 91 ? 8.842 5.666 9.758 1.00 98.38 91 LYS A O 1
ATOM 649 N N . ALA A 1 92 ? 8.480 6.412 7.670 1.00 98.25 92 ALA A N 1
ATOM 650 C CA . ALA A 1 92 ? 8.126 7.778 8.047 1.00 98.25 92 ALA A CA 1
ATOM 651 C C . ALA A 1 92 ? 6.704 7.916 8.625 1.00 98.25 92 ALA A C 1
ATOM 653 O O . ALA A 1 92 ? 6.337 8.997 9.096 1.00 98.25 92 ALA A O 1
ATOM 654 N N . SER A 1 93 ? 5.888 6.859 8.583 1.00 97.88 93 SER A N 1
ATOM 655 C CA . SER A 1 93 ? 4.499 6.910 9.023 1.00 97.88 93 SER A CA 1
ATOM 656 C C . SER A 1 93 ? 4.315 6.353 10.444 1.00 97.88 93 SER A C 1
ATOM 658 O O . SER A 1 93 ? 4.430 5.144 10.663 1.00 97.88 93 SER A O 1
ATOM 660 N N . PRO A 1 94 ? 3.925 7.185 11.430 1.00 95.38 94 PRO A N 1
ATOM 661 C CA . PRO A 1 94 ? 3.710 6.727 12.805 1.00 95.38 94 PRO A CA 1
ATOM 662 C C . PRO A 1 94 ? 2.490 5.801 12.951 1.00 95.38 94 PRO A C 1
ATOM 664 O O . PRO A 1 94 ? 2.344 5.108 13.960 1.00 95.38 94 PRO A O 1
ATOM 667 N N . THR A 1 95 ? 1.590 5.785 11.966 1.00 96.31 95 THR A N 1
ATOM 668 C CA . THR A 1 95 ? 0.366 4.976 11.971 1.00 96.31 95 THR A CA 1
ATOM 669 C C . THR A 1 95 ? 0.548 3.615 11.308 1.00 96.31 95 THR A C 1
ATOM 671 O O . THR A 1 95 ? -0.263 2.728 11.578 1.00 96.31 95 THR A O 1
ATOM 674 N N . ALA A 1 96 ? 1.618 3.399 10.531 1.00 97.06 96 ALA A N 1
ATOM 675 C CA . ALA A 1 96 ? 1.839 2.169 9.762 1.00 97.06 96 ALA A CA 1
ATOM 676 C C . ALA A 1 96 ? 1.780 0.892 10.619 1.00 97.06 96 ALA A C 1
ATOM 678 O O . ALA A 1 96 ? 1.200 -0.108 10.200 1.00 97.06 96 ALA A O 1
ATOM 679 N N . ARG A 1 97 ? 2.283 0.934 11.863 1.00 96.50 97 ARG A N 1
ATOM 680 C CA . ARG A 1 97 ? 2.242 -0.200 12.817 1.00 96.50 97 ARG A CA 1
ATOM 681 C C . ARG A 1 97 ? 0.828 -0.688 13.155 1.00 96.50 97 ARG A C 1
ATOM 683 O O . ARG A 1 97 ? 0.659 -1.805 13.637 1.00 96.50 97 ARG A O 1
ATOM 690 N N . LYS A 1 98 ? -0.195 0.141 12.933 1.00 94.75 98 LYS A N 1
ATOM 691 C CA . LYS A 1 98 ? -1.604 -0.189 13.202 1.00 94.75 98 LYS A CA 1
ATOM 692 C C . LYS A 1 98 ? -2.304 -0.818 11.994 1.00 94.75 98 LYS A C 1
ATOM 694 O O . LYS A 1 98 ? -3.438 -1.268 12.146 1.00 94.75 98 LYS A O 1
ATOM 699 N N . LEU A 1 99 ? -1.658 -0.830 10.828 1.00 96.81 99 LEU A N 1
ATOM 700 C CA . LEU A 1 99 ? -2.268 -1.223 9.563 1.00 96.81 99 LEU A CA 1
ATOM 701 C C . LEU A 1 99 ? -2.025 -2.698 9.241 1.00 96.81 99 LEU A C 1
ATOM 703 O O . LEU A 1 99 ? -0.967 -3.261 9.529 1.00 96.81 99 LEU A O 1
ATOM 707 N N . ASN A 1 100 ? -3.000 -3.307 8.576 1.00 97.38 100 ASN A N 1
ATOM 708 C CA . ASN A 1 100 ? -2.816 -4.531 7.814 1.00 97.38 100 ASN A CA 1
ATOM 709 C C . ASN A 1 100 ? -2.438 -4.149 6.382 1.00 97.38 100 ASN A C 1
ATOM 711 O O . ASN A 1 100 ? -3.247 -3.565 5.664 1.00 97.38 100 ASN A O 1
ATOM 715 N N . ILE A 1 101 ? -1.208 -4.456 5.978 1.00 98.25 101 ILE A N 1
ATOM 716 C CA . ILE A 1 101 ? -0.675 -4.054 4.677 1.00 98.25 101 ILE A CA 1
ATOM 717 C C . ILE A 1 101 ? -0.580 -5.287 3.780 1.00 98.25 101 ILE A C 1
ATOM 719 O O . ILE A 1 101 ? -0.039 -6.320 4.185 1.00 98.25 101 ILE A O 1
ATOM 723 N N . VAL A 1 102 ? -1.108 -5.182 2.566 1.00 98.25 102 VAL A N 1
ATOM 724 C CA . VAL A 1 102 ? -0.939 -6.185 1.508 1.00 98.25 102 VAL A CA 1
ATOM 725 C C . VAL A 1 102 ? -0.391 -5.497 0.269 1.00 98.25 102 VAL A C 1
ATOM 727 O O . VAL A 1 102 ? -0.886 -4.445 -0.140 1.00 98.25 102 VAL A O 1
ATOM 730 N N . ILE A 1 103 ? 0.663 -6.072 -0.301 1.00 98.31 103 ILE A N 1
ATOM 731 C CA . ILE A 1 103 ? 1.381 -5.500 -1.435 1.00 98.31 103 ILE A CA 1
ATOM 732 C C . ILE A 1 103 ? 1.445 -6.527 -2.552 1.00 98.31 103 ILE A C 1
ATOM 734 O O . ILE A 1 103 ? 1.846 -7.666 -2.322 1.00 98.31 103 ILE A O 1
ATOM 738 N N . ARG A 1 104 ? 1.105 -6.107 -3.769 1.00 97.56 104 ARG A N 1
ATOM 739 C CA . ARG A 1 104 ? 1.331 -6.877 -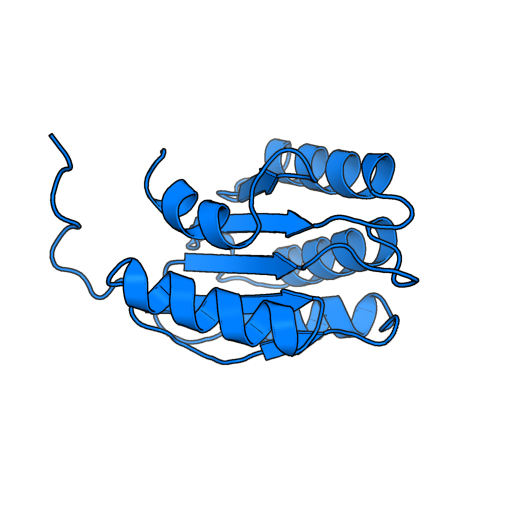4.990 1.00 97.56 104 ARG A CA 1
ATOM 740 C C . ARG A 1 104 ? 1.902 -6.003 -6.078 1.00 97.56 104 ARG A C 1
ATOM 742 O O . ARG A 1 104 ? 1.262 -5.038 -6.495 1.00 97.56 104 ARG A O 1
ATOM 749 N N . ARG A 1 105 ? 3.069 -6.376 -6.597 1.00 96.12 105 ARG A N 1
ATOM 750 C CA . ARG A 1 105 ? 3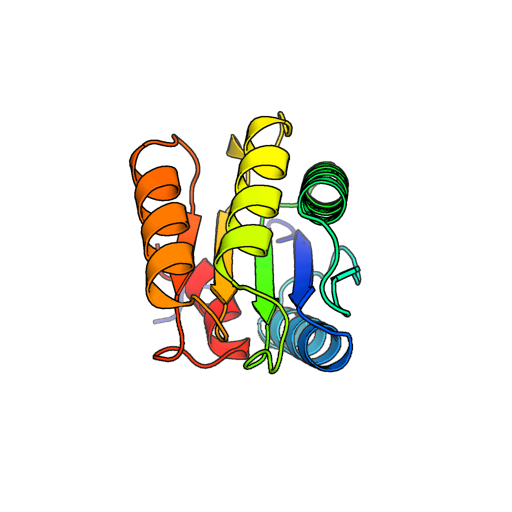.728 -5.605 -7.653 1.00 96.12 105 ARG A CA 1
ATOM 751 C C . ARG A 1 105 ? 4.462 -6.520 -8.631 1.00 96.12 105 ARG A C 1
ATOM 753 O O . ARG A 1 105 ? 5.112 -7.468 -8.217 1.00 96.12 105 ARG A O 1
ATOM 760 N N . CYS A 1 106 ? 4.379 -6.198 -9.923 1.00 94.81 106 CYS A N 1
ATOM 761 C CA . CYS A 1 106 ? 5.056 -6.922 -11.006 1.00 94.81 106 CYS A CA 1
ATOM 762 C C . CYS A 1 106 ? 5.645 -5.965 -12.045 1.00 94.81 106 CYS A C 1
ATOM 764 O O . CYS A 1 106 ? 5.084 -4.883 -12.257 1.00 94.81 106 CYS A O 1
ATOM 766 N N . GLY A 1 107 ? 6.733 -6.345 -12.719 1.00 95.88 107 GLY A N 1
ATOM 767 C CA . GLY A 1 107 ? 7.350 -5.557 -13.801 1.00 95.88 107 GLY A CA 1
ATOM 768 C C . GLY A 1 107 ? 8.889 -5.579 -13.800 1.00 95.88 107 GLY A C 1
ATOM 769 O O . GLY A 1 107 ? 9.482 -6.521 -13.289 1.00 95.88 107 GLY A O 1
ATOM 770 N N . PRO A 1 108 ? 9.563 -4.564 -14.372 1.00 97.12 108 PRO A N 1
ATOM 771 C CA . PRO A 1 108 ? 11.028 -4.493 -14.394 1.00 97.12 108 PRO A CA 1
ATOM 772 C C . PRO A 1 108 ? 11.649 -4.501 -12.987 1.00 97.12 108 PRO A C 1
ATOM 774 O O . PRO A 1 108 ? 11.251 -3.694 -12.147 1.00 97.12 108 PRO A O 1
ATOM 777 N N . GLY A 1 109 ? 12.629 -5.375 -12.737 1.00 95.69 109 GLY A N 1
ATOM 778 C CA . GLY A 1 109 ? 13.287 -5.515 -11.426 1.00 95.69 109 GLY A CA 1
ATOM 779 C C . GLY A 1 109 ? 12.385 -6.099 -10.329 1.00 95.69 109 GLY A C 1
ATOM 780 O O . GLY A 1 109 ? 12.477 -5.690 -9.172 1.00 95.69 109 GLY A O 1
ATOM 781 N N . GLU A 1 110 ? 11.426 -6.955 -10.711 1.00 95.44 110 GLU A N 1
ATOM 782 C CA . GLU A 1 110 ? 10.456 -7.587 -9.804 1.00 95.44 110 GLU A CA 1
ATOM 783 C C . GLU A 1 110 ? 11.119 -8.434 -8.732 1.00 95.44 110 GLU A C 1
ATOM 785 O O . GLU A 1 110 ? 10.782 -8.263 -7.564 1.00 95.44 110 GLU A O 1
ATOM 790 N N . ASP A 1 111 ? 12.070 -9.285 -9.106 1.00 95.88 111 ASP A N 1
ATOM 791 C CA . ASP A 1 111 ? 12.702 -10.205 -8.165 1.00 95.88 111 ASP A CA 1
ATOM 792 C C . ASP A 1 111 ? 13.439 -9.431 -7.064 1.00 95.88 111 ASP A C 1
ATOM 794 O O . ASP A 1 111 ? 13.217 -9.684 -5.878 1.00 95.88 111 ASP A O 1
ATOM 798 N N . GLU A 1 112 ? 14.226 -8.415 -7.433 1.00 97.69 112 GLU A N 1
ATOM 799 C CA . GLU A 1 112 ? 14.946 -7.571 -6.478 1.00 97.69 112 GLU A CA 1
ATOM 800 C C . GLU A 1 112 ? 13.992 -6.725 -5.630 1.00 97.69 112 GLU A C 1
ATOM 802 O O . GLU A 1 112 ? 14.155 -6.632 -4.413 1.00 97.69 112 GLU A O 1
ATOM 807 N N . GLY A 1 113 ? 12.970 -6.122 -6.244 1.00 97.75 113 GLY A N 1
ATOM 808 C CA . GLY A 1 113 ? 12.006 -5.290 -5.525 1.00 97.75 113 GLY A CA 1
ATOM 809 C C . GLY A 1 113 ? 11.154 -6.084 -4.531 1.00 97.75 113 GLY A C 1
ATOM 810 O O . GLY A 1 113 ? 10.945 -5.641 -3.401 1.00 97.75 113 GLY A O 1
ATOM 811 N N . ILE A 1 114 ? 10.681 -7.269 -4.920 1.00 97.88 114 ILE A N 1
ATOM 812 C CA . ILE A 1 114 ? 9.907 -8.151 -4.040 1.00 97.88 114 ILE A CA 1
ATOM 813 C C . ILE A 1 114 ? 10.793 -8.724 -2.932 1.00 97.88 114 ILE A C 1
ATOM 815 O O . ILE A 1 114 ? 10.339 -8.790 -1.788 1.00 97.88 114 ILE A O 1
ATOM 819 N N . ALA A 1 115 ? 12.042 -9.098 -3.231 1.00 98.12 115 ALA A N 1
ATOM 820 C CA . ALA A 1 115 ? 12.998 -9.533 -2.213 1.00 98.12 115 ALA A CA 1
ATOM 821 C C . ALA A 1 115 ? 13.249 -8.430 -1.175 1.00 98.12 115 ALA A C 1
ATOM 823 O O . ALA A 1 115 ? 13.080 -8.685 0.018 1.00 98.12 115 ALA A O 1
ATOM 824 N N . LEU A 1 116 ? 13.521 -7.198 -1.625 1.00 98.38 116 LEU A N 1
ATOM 825 C CA . LEU A 1 116 ? 13.706 -6.028 -0.762 1.00 98.38 116 LEU A CA 1
ATOM 826 C C . LEU A 1 116 ? 12.496 -5.803 0.158 1.00 98.38 116 LEU A C 1
ATOM 828 O O . LEU A 1 116 ? 12.642 -5.624 1.367 1.00 98.38 116 LEU A O 1
ATOM 832 N N . MET A 1 117 ? 11.282 -5.834 -0.398 1.00 98.31 117 MET A N 1
ATOM 833 C CA . MET A 1 117 ? 10.065 -5.603 0.383 1.00 98.31 117 MET A CA 1
ATOM 834 C C . MET A 1 117 ? 9.786 -6.736 1.381 1.00 98.31 117 MET A C 1
ATOM 836 O O . MET A 1 117 ? 9.297 -6.477 2.481 1.00 98.31 117 MET A O 1
ATOM 840 N N . LYS A 1 118 ? 10.102 -7.990 1.029 1.00 98.06 118 LYS A N 1
ATOM 841 C CA . LYS A 1 118 ? 9.979 -9.147 1.933 1.00 98.06 118 LYS A CA 1
ATOM 842 C C . LYS A 1 118 ? 10.996 -9.101 3.072 1.00 98.06 118 LYS A C 1
ATOM 844 O O . LYS A 1 118 ? 10.635 -9.419 4.203 1.00 98.06 118 LYS A O 1
ATOM 849 N N . GLU A 1 119 ? 12.232 -8.705 2.788 1.00 98.44 119 GLU A N 1
ATOM 850 C CA . GLU A 1 119 ? 13.270 -8.508 3.802 1.00 98.44 119 GLU A CA 1
ATOM 851 C C . GLU A 1 119 ? 12.853 -7.415 4.788 1.00 98.44 119 GLU A C 1
ATOM 853 O O . GLU A 1 119 ? 12.750 -7.682 5.985 1.00 98.44 119 GLU A O 1
ATOM 858 N N . PHE A 1 120 ? 12.448 -6.245 4.284 1.00 98.50 120 PHE A N 1
ATOM 859 C CA . PHE A 1 120 ? 11.910 -5.181 5.130 1.00 98.50 120 PHE A CA 1
ATOM 860 C C . PHE A 1 120 ? 10.693 -5.642 5.941 1.00 98.50 120 PHE A C 1
ATOM 862 O O . PHE A 1 120 ? 10.623 -5.367 7.133 1.00 98.50 120 PHE A O 1
ATOM 869 N N . ALA A 1 121 ? 9.744 -6.368 5.339 1.00 97.50 121 ALA A N 1
ATOM 870 C CA . ALA A 1 121 ? 8.579 -6.885 6.057 1.00 97.50 121 ALA A CA 1
ATOM 871 C C . ALA A 1 121 ? 8.972 -7.796 7.233 1.00 97.50 121 ALA A C 1
ATOM 873 O O . ALA A 1 121 ? 8.366 -7.690 8.295 1.00 97.50 121 ALA A O 1
ATOM 874 N N . LYS A 1 122 ? 9.993 -8.648 7.059 1.00 96.81 122 LYS A N 1
ATOM 875 C CA . LYS A 1 122 ? 10.511 -9.555 8.097 1.00 96.81 122 LYS A CA 1
ATOM 876 C C . LYS A 1 122 ? 11.227 -8.811 9.226 1.00 96.81 122 LYS A C 1
ATOM 878 O O . LYS A 1 122 ? 11.112 -9.213 10.380 1.00 96.81 122 LYS A O 1
ATOM 883 N N . GLU A 1 123 ? 12.002 -7.785 8.891 1.00 97.00 123 GLU A N 1
ATOM 884 C CA . GLU A 1 123 ? 12.763 -6.994 9.867 1.00 97.00 123 GLU A CA 1
ATOM 885 C C . GLU A 1 123 ? 11.899 -5.956 10.586 1.00 97.00 123 GLU A C 1
ATOM 887 O O . GLU A 1 123 ? 12.169 -5.583 11.728 1.00 97.00 123 GLU A O 1
ATOM 892 N N . SER A 1 124 ? 10.850 -5.480 9.919 1.00 94.25 124 SER A N 1
ATOM 893 C CA . SER A 1 124 ? 9.908 -4.525 10.482 1.00 94.25 124 SER A CA 1
ATOM 894 C C . SER A 1 124 ? 8.926 -5.202 11.440 1.00 94.25 124 SER A C 1
ATOM 896 O O . SER A 1 124 ? 8.507 -6.336 11.244 1.00 94.25 124 SER A O 1
ATOM 898 N N . GLU A 1 125 ? 8.436 -4.454 12.426 1.00 92.38 125 GLU A N 1
ATOM 899 C CA . GLU A 1 125 ? 7.282 -4.863 13.245 1.00 92.38 125 GLU A CA 1
ATOM 900 C C . GLU A 1 125 ? 5.934 -4.610 12.528 1.00 92.38 125 GLU A C 1
ATOM 902 O O . GLU A 1 125 ? 4.876 -4.559 13.163 1.00 92.38 125 GLU A O 1
ATOM 907 N N . LEU A 1 126 ? 5.950 -4.358 11.212 1.00 96.94 126 LEU A N 1
ATOM 908 C CA . LEU A 1 126 ? 4.761 -4.034 10.426 1.00 96.94 126 LEU A CA 1
ATOM 909 C C . LEU A 1 126 ? 4.081 -5.306 9.916 1.00 96.94 126 LEU A C 1
ATOM 911 O O . LEU A 1 126 ? 4.720 -6.285 9.543 1.00 96.94 126 LEU A O 1
ATOM 915 N N . LYS A 1 127 ? 2.748 -5.280 9.831 1.00 96.81 127 LYS A N 1
ATOM 916 C CA . LYS A 1 127 ? 1.966 -6.441 9.393 1.00 96.81 127 LYS A CA 1
ATOM 917 C C . LYS A 1 127 ? 1.792 -6.459 7.873 1.00 96.81 127 LYS A C 1
ATOM 919 O O . LYS A 1 127 ? 0.707 -6.139 7.368 1.00 96.81 127 LYS A O 1
ATOM 924 N N . ILE A 1 128 ? 2.854 -6.830 7.163 1.00 97.75 128 ILE A N 1
ATOM 925 C CA . ILE A 1 128 ? 2.942 -6.768 5.699 1.00 97.75 128 ILE A CA 1
ATOM 926 C C . ILE A 1 128 ? 2.919 -8.170 5.085 1.00 97.75 128 ILE A C 1
ATOM 928 O O . ILE A 1 128 ? 3.673 -9.046 5.495 1.00 97.75 128 ILE A O 1
ATOM 932 N N . GLN A 1 129 ? 2.092 -8.363 4.059 1.00 97.56 129 GLN A N 1
ATOM 933 C CA . GLN A 1 129 ? 2.184 -9.508 3.149 1.00 97.56 129 GLN A CA 1
ATOM 934 C C . GLN A 1 129 ? 2.562 -9.017 1.749 1.00 97.56 129 GLN A C 1
ATOM 936 O O . GLN A 1 129 ? 2.026 -8.008 1.287 1.00 97.56 129 GLN A O 1
ATOM 941 N N . VAL A 1 130 ? 3.486 -9.713 1.084 1.00 97.81 130 VAL A N 1
ATOM 942 C CA . VAL A 1 130 ? 4.093 -9.276 -0.183 1.00 97.81 130 VAL A CA 1
ATOM 943 C C . VAL A 1 130 ? 3.964 -10.373 -1.235 1.00 97.81 130 VAL A C 1
ATOM 945 O O . VAL A 1 130 ? 4.437 -11.493 -1.026 1.00 97.81 130 VAL A O 1
ATOM 948 N N . PHE A 1 131 ? 3.382 -10.020 -2.378 1.00 97.31 131 PHE A N 1
ATOM 949 C CA . PHE A 1 131 ? 3.063 -10.912 -3.490 1.00 97.31 131 PHE A CA 1
ATOM 950 C C . PHE A 1 131 ? 3.630 -10.382 -4.814 1.00 97.31 131 PHE A C 1
ATOM 952 O O . PHE A 1 131 ? 3.720 -9.169 -5.028 1.00 97.31 131 PHE A O 1
ATOM 959 N N . GLY A 1 132 ? 3.991 -11.292 -5.711 1.00 95.62 132 GLY A N 1
ATOM 960 C CA . GLY A 1 132 ? 4.445 -11.002 -7.068 1.00 95.62 132 GLY A CA 1
ATOM 961 C C . GLY A 1 132 ? 3.434 -11.448 -8.126 1.00 95.62 132 GLY A C 1
ATOM 962 O O . GLY A 1 132 ? 2.212 -11.442 -7.918 1.00 95.62 132 GLY A O 1
ATOM 963 N N . ARG A 1 133 ? 3.951 -11.823 -9.299 1.00 94.75 133 ARG A N 1
ATOM 964 C CA . ARG A 1 133 ? 3.153 -12.258 -10.462 1.00 94.75 133 ARG A CA 1
ATOM 965 C C . ARG A 1 133 ? 2.356 -13.533 -10.261 1.00 94.75 133 ARG A C 1
ATOM 967 O O . ARG A 1 133 ? 1.406 -13.756 -11.004 1.00 94.75 133 ARG A O 1
ATOM 974 N N . GLU A 1 134 ? 2.723 -14.346 -9.282 1.00 94.06 134 GLU A N 1
ATOM 975 C CA . GLU A 1 134 ? 2.037 -15.589 -8.944 1.00 94.06 134 GLU A CA 1
ATOM 976 C C . GLU A 1 134 ? 0.632 -15.367 -8.372 1.00 94.06 134 GLU A C 1
ATOM 978 O O . GLU A 1 134 ? -0.169 -16.296 -8.363 1.00 94.06 134 GLU A O 1
ATOM 983 N N . THR A 1 135 ? 0.326 -14.147 -7.916 1.00 95.81 135 THR A N 1
ATOM 984 C CA . THR A 1 135 ? -0.973 -13.792 -7.334 1.00 95.81 135 THR A CA 1
ATOM 985 C C . THR A 1 135 ? -1.737 -12.832 -8.248 1.00 95.81 135 THR A C 1
ATOM 987 O O . THR A 1 135 ? -1.170 -11.853 -8.764 1.00 95.81 135 THR A O 1
ATOM 990 N N . GLY A 1 136 ? -3.039 -13.082 -8.434 1.00 95.56 136 GLY A N 1
ATOM 991 C CA . GLY A 1 136 ? -3.927 -12.185 -9.168 1.00 95.56 136 GLY A CA 1
ATOM 992 C C . GLY A 1 136 ? -4.021 -10.815 -8.492 1.00 95.56 136 GLY A C 1
ATOM 993 O O . GLY A 1 136 ? -4.066 -10.709 -7.268 1.00 95.56 136 GLY A O 1
ATOM 994 N N . MET A 1 137 ? -4.057 -9.736 -9.281 1.00 94.75 137 MET A N 1
ATOM 995 C CA . MET A 1 137 ? -3.977 -8.368 -8.747 1.00 94.75 137 MET A CA 1
ATOM 996 C C . MET A 1 137 ? -5.070 -8.061 -7.715 1.00 94.75 137 MET A C 1
ATOM 998 O O . MET A 1 137 ? -4.771 -7.487 -6.676 1.00 94.75 137 MET A O 1
ATOM 1002 N N . THR A 1 138 ? -6.318 -8.442 -7.981 1.00 95.94 138 THR A N 1
ATOM 1003 C CA . THR A 1 138 ? -7.451 -8.192 -7.076 1.00 95.94 138 THR A CA 1
ATOM 1004 C C . THR A 1 138 ? -7.577 -9.248 -5.976 1.00 95.94 138 THR A C 1
ATOM 1006 O O . THR A 1 138 ? -8.222 -9.007 -4.957 1.00 95.94 138 THR A O 1
ATOM 1009 N N . GLU A 1 139 ? -6.914 -10.400 -6.116 1.00 96.06 139 GLU A N 1
ATOM 1010 C CA . GLU A 1 139 ? -6.939 -11.472 -5.113 1.00 96.06 139 GLU A CA 1
ATOM 1011 C C . GLU A 1 139 ? -6.262 -11.057 -3.804 1.00 96.06 139 GLU A C 1
ATOM 1013 O O . GLU A 1 139 ? -6.612 -11.569 -2.741 1.00 96.06 139 GLU A O 1
ATOM 1018 N N . ILE A 1 140 ? -5.343 -10.089 -3.849 1.00 96.31 140 ILE A N 1
ATOM 1019 C CA . ILE A 1 140 ? -4.602 -9.619 -2.669 1.00 96.31 140 ILE A CA 1
ATOM 1020 C C . ILE A 1 140 ? -5.505 -8.966 -1.624 1.00 96.31 140 ILE A C 1
ATOM 1022 O O . ILE A 1 140 ? -5.166 -8.959 -0.446 1.00 96.31 140 ILE A O 1
ATOM 1026 N N . VAL A 1 141 ? -6.675 -8.459 -2.026 1.00 96.62 141 VAL A N 1
ATOM 1027 C CA . VAL A 1 141 ? -7.659 -7.909 -1.086 1.00 96.62 141 VAL A CA 1
ATOM 1028 C C . VAL A 1 141 ? -8.162 -9.011 -0.150 1.00 96.62 141 VAL A C 1
ATOM 1030 O O . VAL A 1 141 ? -8.288 -8.788 1.050 1.00 96.62 141 VAL A O 1
ATOM 1033 N N . LYS A 1 142 ? -8.336 -10.240 -0.657 1.00 94.06 142 LYS A N 1
ATOM 1034 C CA . LYS A 1 142 ? -8.735 -11.402 0.157 1.00 94.06 142 LYS A CA 1
ATOM 1035 C C . LYS A 1 142 ? -7.648 -11.801 1.159 1.00 94.06 142 LYS A C 1
ATOM 1037 O O . LYS A 1 142 ? -7.961 -12.313 2.228 1.00 94.06 142 LYS A O 1
ATOM 1042 N N . LYS A 1 143 ? -6.380 -11.494 0.864 1.00 93.88 143 LYS A N 1
ATOM 1043 C CA . LYS A 1 143 ? -5.234 -11.764 1.753 1.00 93.88 143 LYS A CA 1
ATOM 1044 C C . LYS A 1 143 ? -5.239 -10.927 3.029 1.00 93.88 143 LYS A C 1
ATOM 1046 O O . LYS A 1 143 ? -4.527 -11.255 3.977 1.00 93.88 143 LYS A O 1
ATOM 1051 N N . LEU A 1 144 ? -6.088 -9.899 3.109 1.00 91.06 144 LEU A N 1
ATOM 1052 C CA . LEU A 1 144 ? -6.362 -9.211 4.370 1.00 91.06 144 LEU A CA 1
ATOM 1053 C C . LEU A 1 144 ? -6.978 -10.147 5.428 1.00 91.06 144 LEU A C 1
ATOM 1055 O O . LEU A 1 144 ? -6.746 -9.913 6.613 1.00 91.06 144 LEU A O 1
ATOM 1059 N N . TYR A 1 145 ? -7.693 -11.206 5.020 1.00 80.00 145 TYR A N 1
ATOM 1060 C CA . TYR A 1 145 ? -8.328 -12.181 5.920 1.00 80.00 145 TYR A CA 1
ATOM 1061 C C . TYR A 1 145 ? -7.450 -13.398 6.265 1.00 80.00 145 TYR A C 1
ATOM 1063 O O . TYR A 1 145 ? -7.709 -14.054 7.268 1.00 80.00 145 TYR A O 1
ATOM 1071 N N . ASP A 1 146 ? -6.420 -13.697 5.466 1.00 71.75 146 ASP A N 1
ATOM 1072 C CA . ASP A 1 146 ? -5.586 -14.908 5.586 1.00 71.75 146 ASP A CA 1
ATOM 1073 C C . ASP A 1 146 ? -4.492 -14.768 6.675 1.00 71.75 146 ASP A C 1
ATOM 1075 O O . ASP A 1 146 ? -3.305 -14.945 6.395 1.00 71.75 146 ASP A O 1
ATOM 1079 N N . ARG A 1 147 ? -4.853 -14.389 7.908 1.00 58.69 147 ARG A N 1
ATOM 1080 C CA . ARG A 1 147 ? -3.895 -14.107 8.998 1.00 58.69 147 ARG A CA 1
ATOM 1081 C C . ARG A 1 147 ? -4.061 -15.010 10.209 1.00 58.69 147 ARG A C 1
ATOM 1083 O O . ARG A 1 147 ? -5.220 -15.252 10.606 1.00 58.69 147 ARG A O 1
#

Sequence (147 aa):
MNSEPSSGVNLTAMMGGGAGAALFLCDAIVENRLELANYAEFSGNPPDFAVAELTKQVCAIPGIKNLVIGSGIANFTPVLGNMQGVIEGLKASPTARKLNIVIRRCGPGEDEGIALMKEFAKESELKIQVFGRETGMTEIVKKLYDR

Organism: NCBI:txid1798381

pLDDT: mean 93.12, std 12.63, range [34.75, 98.81]

Secondary structure (DSSP, 8-state):
--PPPPSS--EEEEEEESHHHHHHHHHHHHHTTPEE----B--SS--HHHHHHHHHHHHTSTT--EEEEEEEE-SSS-HHHHHHHHHHHHHT-TTGGG-EEEEEEESTTHHHHHHHHHHHHHHSSSEEEEE-TTS-TTGGGGGGT--

InterPro domains:
  IPR016102 Succinyl-CoA synthetase-like [G3DSA:3.40.50.261] (11-147)
  IPR016102 Succinyl-CoA synthetase-like [SSF52210] (13-120)
  IPR032263 ATP-citrate synthase, citrate-binding domain [PF16114] (13-143)

Radius of gyration: 13.92 Å; chains: 1; bounding box: 34×32×32 Å

Foldseek 3Di:
DDDDPPPDQQEEEEEEADPVLQVLLVVLCVVVVHHYQDGHYDYDQDALQVLLVVLLVRLPRPPHAEYEYFYDADEPHALQSNLSSNLNNLVVHPNQLRHQYEHEYHYHNQVVNQVVNVVSCVVDNGNYDYYYPVDDRSCSSVVSRVD